Protein AF-A0A7V6Y5A9-F1 (afdb_monomer_lite)

Foldseek 3Di:
DPVQLVVLVVLVVVLVVVPDPDPVVNVVSVVVSVVSNVVSVVVVVVVVVVVVVVVVVVVVVVVVVVVCVVPVVPDDPDPPPDPDDPDDDPPVVPPPCPPLVQWDWDQDPPPRDTDTDGPVQQDPQWHADPVPRDIDGHDPDD

Structure (mmCIF, N/CA/C/O backbone):
data_AF-A0A7V6Y5A9-F1
#
_entry.id   AF-A0A7V6Y5A9-F1
#
loop_
_atom_site.group_PDB
_atom_site.id
_atom_site.type_symbol
_atom_site.label_atom_id
_atom_site.label_alt_id
_atom_site.label_comp_id
_atom_site.label_asym_id
_atom_site.label_entity_id
_atom_site.label_seq_id
_atom_site.pdbx_PDB_ins_code
_atom_site.Cartn_x
_atom_site.Cartn_y
_atom_site.Cartn_z
_atom_site.occupancy
_atom_site.B_iso_or_equiv
_atom_site.auth_seq_id
_atom_site.auth_comp_id
_atom_site.auth_asym_id
_atom_site.auth_atom_id
_atom_site.pdbx_PDB_model_num
ATOM 1 N N . MET A 1 1 ? -0.296 7.340 6.640 1.00 56.97 1 MET A N 1
ATOM 2 C CA . MET A 1 1 ? -1.765 7.144 6.728 1.00 56.97 1 MET A CA 1
ATOM 3 C C . MET A 1 1 ? -2.303 6.756 8.135 1.00 56.97 1 MET A C 1
ATOM 5 O O . MET A 1 1 ? -3.415 6.251 8.259 1.00 56.97 1 MET A O 1
ATOM 9 N N . HIS A 1 2 ? -1.605 7.114 9.230 1.00 59.75 2 HIS A N 1
ATOM 10 C CA . HIS A 1 2 ? -1.876 6.698 10.631 1.00 59.75 2 HIS A CA 1
ATOM 11 C C . HIS A 1 2 ? -3.208 7.127 11.286 1.00 59.75 2 HIS A C 1
ATOM 13 O O . HIS A 1 2 ? -3.521 6.740 12.412 1.00 59.75 2 HIS A O 1
ATOM 19 N N . ASP A 1 3 ? -3.993 7.967 10.625 1.00 77.94 3 ASP A N 1
ATOM 20 C CA . ASP A 1 3 ? -5.169 8.596 11.232 1.00 77.94 3 ASP A CA 1
ATOM 21 C C . ASP A 1 3 ? -6.406 7.670 11.206 1.00 77.94 3 ASP A C 1
ATOM 23 O O . ASP A 1 3 ? -7.340 7.823 11.992 1.00 77.94 3 ASP A O 1
ATOM 27 N N . ILE A 1 4 ? -6.421 6.660 10.329 1.00 88.50 4 ILE A N 1
ATOM 28 C CA . ILE A 1 4 ? -7.569 5.750 10.180 1.00 88.50 4 ILE A CA 1
ATOM 29 C C . ILE A 1 4 ? -7.708 4.843 11.405 1.00 88.50 4 ILE A C 1
ATOM 31 O O . ILE A 1 4 ? -8.792 4.763 11.979 1.00 88.50 4 ILE A O 1
ATOM 35 N N . ARG A 1 5 ? -6.615 4.244 11.884 1.00 89.19 5 ARG A N 1
ATOM 36 C CA . ARG A 1 5 ? -6.629 3.355 13.056 1.00 89.19 5 ARG A CA 1
ATOM 37 C C . ARG A 1 5 ? -7.051 4.078 14.341 1.00 89.19 5 ARG A C 1
ATOM 39 O O . ARG A 1 5 ? -7.802 3.541 15.160 1.00 89.19 5 ARG A O 1
ATOM 46 N N . LEU A 1 6 ? -6.659 5.349 14.482 1.00 90.75 6 LEU A N 1
ATOM 47 C CA . LEU A 1 6 ? -7.126 6.232 15.559 1.00 90.75 6 LEU A CA 1
ATOM 48 C C . LEU A 1 6 ? -8.630 6.512 15.457 1.00 90.75 6 LEU A C 1
ATOM 50 O O . LEU A 1 6 ? -9.335 6.474 16.468 1.00 90.75 6 LEU A O 1
ATOM 54 N N . LYS A 1 7 ? -9.141 6.749 14.245 1.00 92.69 7 LYS A N 1
ATOM 55 C CA . LYS A 1 7 ? -10.577 6.949 14.002 1.00 92.69 7 LYS A CA 1
ATOM 56 C C . LYS A 1 7 ? -11.387 5.687 14.293 1.00 92.69 7 LYS A C 1
ATOM 58 O O . LYS A 1 7 ? -12.425 5.793 14.943 1.00 92.69 7 LYS A O 1
ATOM 63 N N . VAL A 1 8 ? -10.912 4.506 13.895 1.00 93.12 8 VAL A N 1
ATOM 64 C CA . VAL A 1 8 ? -11.565 3.225 14.220 1.00 93.12 8 VAL A CA 1
ATOM 65 C C . VAL A 1 8 ? -11.585 2.999 15.732 1.00 93.12 8 VAL A C 1
ATOM 67 O O . VAL A 1 8 ? -12.643 2.728 16.299 1.00 93.12 8 VAL A O 1
ATOM 70 N N . SER A 1 9 ? -10.460 3.238 16.413 1.00 91.38 9 SER A N 1
ATOM 71 C CA . SER A 1 9 ? -10.368 3.161 17.879 1.00 91.38 9 SER A CA 1
ATOM 72 C C . SER A 1 9 ? -11.335 4.125 18.581 1.00 91.38 9 SER A C 1
ATOM 74 O O . SER A 1 9 ? -11.976 3.769 19.572 1.00 91.38 9 SER A O 1
ATOM 76 N N . TYR A 1 10 ? -11.490 5.340 18.050 1.00 92.62 10 TYR A N 1
ATOM 77 C CA . TYR A 1 10 ? -12.452 6.319 18.553 1.00 92.62 10 TYR A CA 1
ATOM 78 C C . TYR A 1 10 ? -13.905 5.853 18.375 1.00 92.62 10 TYR A C 1
ATOM 80 O O . TYR A 1 10 ? -14.698 5.935 19.315 1.00 92.62 10 TYR A O 1
ATOM 88 N N . VAL A 1 11 ? -14.255 5.316 17.201 1.00 91.69 11 VAL A N 1
ATOM 89 C CA . VAL A 1 11 ? -15.595 4.767 16.923 1.00 91.69 11 VAL A CA 1
ATOM 90 C C . VAL A 1 11 ? -15.895 3.561 17.814 1.00 91.69 11 VAL A C 1
ATOM 92 O O . VAL A 1 11 ? -17.003 3.458 18.341 1.00 91.69 11 VAL A O 1
ATOM 95 N N . LYS A 1 12 ? -14.905 2.696 18.058 1.00 90.56 12 LYS A N 1
ATOM 96 C CA . LYS A 1 12 ? -15.009 1.567 18.989 1.00 90.56 12 LYS A CA 1
ATOM 97 C C . LYS A 1 12 ? -15.338 2.034 20.407 1.00 90.56 12 LYS A C 1
ATOM 99 O O . LYS A 1 12 ? -16.319 1.574 20.989 1.00 90.56 12 LYS A O 1
ATOM 104 N N . GLY A 1 13 ? -14.606 3.027 20.915 1.00 90.88 13 GLY A N 1
ATOM 105 C CA . GLY A 1 13 ? -14.875 3.619 22.228 1.00 90.88 13 GLY A CA 1
ATOM 106 C C . GLY A 1 13 ? -16.249 4.296 22.325 1.00 90.88 13 GLY A C 1
ATOM 107 O O . GLY A 1 13 ? -16.949 4.150 23.328 1.00 90.88 13 GLY A O 1
ATOM 108 N N . LEU A 1 14 ? -16.681 4.994 21.270 1.00 90.81 14 LEU A N 1
ATOM 109 C CA . LEU A 1 14 ? -18.027 5.573 21.197 1.00 90.81 14 LEU A CA 1
ATOM 110 C C . LEU A 1 14 ? -19.121 4.499 21.240 1.00 90.81 14 LEU A C 1
ATOM 112 O O . LEU A 1 14 ? -20.102 4.655 21.968 1.00 90.81 14 LEU A O 1
ATOM 116 N N . ALA A 1 15 ? -18.962 3.416 20.476 1.00 88.00 15 ALA A N 1
ATOM 117 C CA . ALA A 1 15 ? -19.930 2.326 20.416 1.00 88.00 15 ALA A CA 1
ATOM 118 C C . ALA A 1 15 ? -20.067 1.593 21.761 1.00 88.00 15 ALA A C 1
ATOM 120 O O . ALA A 1 15 ? -21.177 1.226 22.153 1.00 88.00 15 ALA A O 1
ATOM 121 N N . GLU A 1 16 ? -18.966 1.430 22.497 1.00 85.81 16 GLU A N 1
ATOM 122 C CA . GLU A 1 16 ? -18.974 0.879 23.856 1.00 85.81 16 GLU A CA 1
ATOM 123 C C . GLU A 1 16 ? -19.681 1.810 24.854 1.00 85.81 16 GLU A C 1
ATOM 125 O O . GLU A 1 16 ? -20.490 1.344 25.660 1.00 85.81 16 GLU A O 1
ATOM 130 N N . GLY A 1 17 ? -19.444 3.123 24.762 1.00 86.75 17 GLY A N 1
ATOM 131 C CA . GLY A 1 17 ? -20.056 4.131 25.637 1.00 86.75 17 GLY A CA 1
ATOM 132 C C . GLY A 1 17 ? -21.548 4.391 25.391 1.00 86.75 17 GLY A C 1
ATOM 133 O O . GLY A 1 17 ? -22.221 4.945 26.256 1.00 86.75 17 GLY A O 1
ATOM 134 N N . LEU A 1 18 ? -22.082 3.987 24.235 1.00 87.31 18 LEU A N 1
ATOM 135 C CA . LEU A 1 18 ? -23.499 4.141 23.874 1.00 87.31 18 LEU A CA 1
ATOM 136 C C . LEU A 1 18 ? -24.432 3.121 24.549 1.00 87.31 18 LEU A C 1
ATOM 138 O O . LEU A 1 18 ? -25.64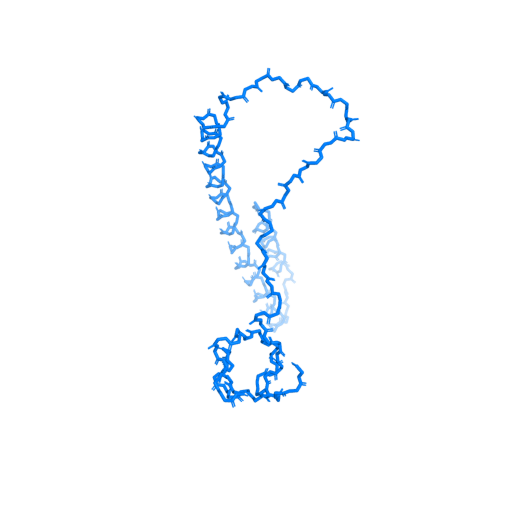9 3.253 24.426 1.00 87.31 18 LEU A O 1
ATOM 142 N N . GLU A 1 19 ? -23.887 2.110 25.237 1.00 82.88 19 GLU A N 1
ATOM 143 C CA . GLU A 1 19 ? -24.646 1.097 25.991 1.00 82.88 19 GLU A CA 1
ATOM 144 C C . GLU A 1 19 ? -25.853 0.521 25.220 1.00 82.88 19 GLU A C 1
ATOM 146 O O . GLU A 1 19 ? -26.973 0.427 25.736 1.00 82.88 19 GLU A O 1
ATOM 151 N N . ILE A 1 20 ? -25.636 0.134 23.957 1.00 86.75 20 ILE A N 1
ATOM 152 C CA . ILE A 1 20 ? -26.691 -0.377 23.069 1.00 86.75 20 ILE A CA 1
ATOM 153 C C . ILE A 1 20 ? -27.381 -1.592 23.711 1.00 86.75 20 ILE A C 1
ATOM 155 O O . ILE A 1 20 ? -26.771 -2.643 23.912 1.00 86.75 20 ILE A O 1
ATOM 159 N N . GLN A 1 21 ? -28.673 -1.437 24.014 1.00 86.12 21 GLN A N 1
ATOM 160 C CA . GLN A 1 21 ? -29.481 -2.441 24.719 1.00 86.12 21 GLN A CA 1
ATOM 161 C C . GLN A 1 21 ? -29.925 -3.596 23.810 1.00 86.12 21 GLN A C 1
ATOM 163 O O . GLN A 1 21 ? -30.102 -4.724 24.269 1.00 86.12 21 GLN A O 1
ATOM 168 N N . ASP A 1 22 ? -30.116 -3.328 22.515 1.00 92.44 22 ASP A N 1
ATOM 169 C CA . ASP A 1 22 ? -30.478 -4.353 21.537 1.00 92.44 22 ASP A CA 1
ATOM 170 C C . ASP A 1 22 ? -29.245 -5.189 21.169 1.00 92.44 22 ASP A C 1
ATOM 172 O O . ASP A 1 22 ? -28.284 -4.700 20.570 1.00 92.44 22 ASP A O 1
ATOM 176 N N . SER A 1 23 ? -29.283 -6.476 21.514 1.00 88.44 23 SER A N 1
ATOM 177 C CA . SER A 1 23 ? -28.173 -7.403 21.297 1.00 88.44 23 SER A CA 1
ATOM 178 C C . SER A 1 23 ? -27.887 -7.691 19.823 1.00 88.44 23 SER A C 1
ATOM 180 O O . SER A 1 23 ? -26.736 -7.957 19.476 1.00 88.44 23 SER A O 1
ATOM 182 N N . LYS A 1 24 ? -28.894 -7.620 18.942 1.00 92.75 24 LYS A N 1
ATOM 183 C CA . LYS A 1 24 ? -28.702 -7.808 17.499 1.00 92.75 24 LYS A CA 1
ATOM 184 C C . LYS A 1 24 ? -28.003 -6.597 16.900 1.00 92.75 24 LYS A C 1
ATOM 186 O O . LYS A 1 24 ? -27.045 -6.774 16.156 1.00 92.75 24 LYS A O 1
ATOM 191 N N . LEU A 1 25 ? -28.440 -5.389 17.261 1.00 89.50 25 LEU A N 1
ATOM 192 C CA . LEU A 1 25 ? -27.785 -4.156 16.816 1.00 89.50 25 LEU A CA 1
ATOM 193 C C . LEU A 1 25 ? -26.359 -4.064 17.350 1.00 89.50 25 LEU A C 1
ATOM 195 O O . LEU A 1 25 ? -25.448 -3.780 16.581 1.00 89.50 25 LEU A O 1
ATOM 199 N N . LYS A 1 26 ? -26.146 -4.380 18.634 1.00 89.50 26 LYS A N 1
ATOM 200 C CA . LYS A 1 26 ? -24.805 -4.420 19.227 1.00 89.50 26 LYS A CA 1
ATOM 201 C C . LYS A 1 26 ? -23.877 -5.355 18.455 1.00 89.50 26 LYS A C 1
ATOM 203 O O . LYS A 1 26 ? -22.762 -4.961 18.142 1.00 89.50 26 LYS A O 1
ATOM 208 N N . LYS A 1 27 ? -24.355 -6.554 18.101 1.00 92.00 27 LYS A N 1
ATOM 209 C CA . LYS A 1 27 ? -23.576 -7.498 17.297 1.00 92.00 27 LYS A CA 1
ATOM 210 C C . LYS A 1 27 ? -23.218 -6.912 15.931 1.00 92.00 27 LYS A C 1
ATOM 212 O O . LYS A 1 27 ? -22.059 -6.959 15.559 1.00 92.00 27 LYS A O 1
ATOM 217 N N . VAL A 1 28 ? -24.179 -6.327 15.216 1.00 93.75 28 VAL A N 1
ATOM 218 C CA . VAL A 1 28 ? -23.917 -5.712 13.902 1.00 93.75 28 VAL A CA 1
ATOM 219 C C . VAL A 1 28 ? -22.866 -4.603 13.999 1.00 93.75 28 VAL A C 1
ATOM 221 O O . VAL A 1 28 ? -21.952 -4.578 13.187 1.00 93.75 28 VAL A O 1
ATOM 224 N N . PHE A 1 29 ? -22.953 -3.717 14.996 1.00 90.94 29 PHE A N 1
ATOM 225 C CA . PHE A 1 29 ? -21.950 -2.665 15.185 1.00 90.94 29 PHE A CA 1
ATOM 226 C C . PHE A 1 29 ? -20.563 -3.218 15.510 1.00 90.94 29 PHE A C 1
ATOM 228 O O . PHE A 1 29 ? -19.590 -2.693 14.984 1.00 90.94 29 PHE A O 1
ATOM 235 N N . SER A 1 30 ? -20.468 -4.266 16.333 1.00 91.31 30 SER A N 1
ATOM 236 C CA . SER A 1 30 ? -19.190 -4.930 16.606 1.00 91.31 30 SER A CA 1
ATOM 237 C C . SER A 1 30 ? -18.559 -5.478 15.328 1.00 91.31 30 SER A C 1
ATOM 239 O O . SER A 1 30 ? -17.430 -5.119 15.035 1.00 91.31 30 SER A O 1
ATOM 241 N N . GLU A 1 31 ? -19.313 -6.225 14.519 1.00 96.19 31 GLU A N 1
ATOM 242 C CA . GLU A 1 31 ? -18.797 -6.772 13.253 1.00 96.19 31 GLU A CA 1
ATOM 243 C C . GLU A 1 31 ? -18.387 -5.655 12.275 1.00 96.19 31 GLU A C 1
ATOM 245 O O . GLU A 1 31 ? -17.375 -5.769 11.598 1.00 96.19 31 GLU A O 1
ATOM 250 N N . ILE A 1 32 ? -19.137 -4.545 12.212 1.00 95.31 32 ILE A N 1
ATOM 251 C CA . ILE A 1 32 ? -18.754 -3.384 11.388 1.00 95.31 32 ILE A CA 1
ATOM 252 C C . ILE A 1 32 ? -17.434 -2.780 11.876 1.00 95.31 32 ILE A C 1
ATOM 254 O O . ILE A 1 32 ? -16.589 -2.433 11.058 1.00 95.31 32 ILE A O 1
ATOM 258 N N . ILE A 1 33 ? -17.264 -2.620 13.189 1.00 94.44 33 ILE A N 1
ATOM 259 C CA . ILE A 1 33 ? -16.034 -2.068 13.768 1.00 94.44 33 ILE A CA 1
ATOM 260 C C . ILE A 1 33 ? -14.851 -2.992 13.493 1.00 94.44 33 ILE A C 1
ATOM 262 O O . ILE A 1 33 ? -13.787 -2.491 13.152 1.00 94.44 33 ILE A O 1
ATOM 266 N N . ASP A 1 34 ? -15.042 -4.304 13.600 1.00 95.06 34 ASP A N 1
ATOM 267 C CA . ASP A 1 34 ? -13.991 -5.284 13.334 1.00 95.06 34 ASP A CA 1
ATOM 268 C C . ASP A 1 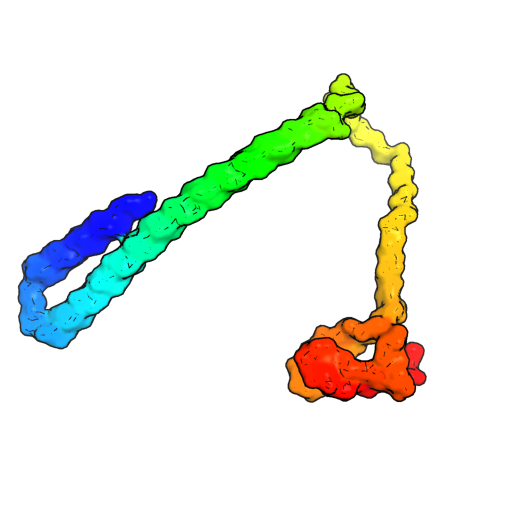34 ? -13.563 -5.240 11.856 1.00 95.06 34 ASP A C 1
ATOM 270 O O . ASP A 1 34 ? -12.374 -5.133 11.571 1.00 95.06 34 ASP A O 1
ATOM 274 N N . VAL A 1 35 ? -14.515 -5.169 10.914 1.00 97.19 35 VAL A N 1
ATOM 275 C CA . VAL A 1 35 ? -14.206 -4.965 9.483 1.00 97.19 35 VAL A CA 1
ATOM 276 C C . VAL A 1 35 ? -13.458 -3.649 9.250 1.00 97.19 35 VAL A C 1
ATOM 278 O O . VAL A 1 35 ? -12.530 -3.602 8.449 1.00 97.19 35 VAL A O 1
ATOM 281 N N . LEU A 1 36 ? -13.835 -2.567 9.938 1.00 95.50 36 LEU A N 1
ATOM 282 C CA . LEU A 1 36 ? -13.126 -1.289 9.827 1.00 95.50 36 LEU A CA 1
ATOM 283 C C . LEU A 1 36 ? -11.694 -1.362 10.381 1.00 95.50 36 LEU A C 1
ATOM 285 O O . LEU A 1 36 ? -10.823 -0.672 9.856 1.00 95.50 36 LEU A O 1
ATOM 289 N N . ASP A 1 37 ? -11.454 -2.168 11.414 1.00 94.75 37 ASP A N 1
ATOM 290 C CA . ASP A 1 37 ? -10.123 -2.392 11.995 1.00 94.75 37 ASP A CA 1
ATOM 291 C C . ASP A 1 37 ? -9.241 -3.182 11.019 1.00 94.75 37 ASP A C 1
ATOM 293 O O . ASP A 1 37 ? -8.136 -2.749 10.703 1.00 94.75 37 ASP A O 1
ATOM 297 N N . GLU A 1 38 ? -9.776 -4.257 10.432 1.00 96.31 38 GLU A N 1
ATOM 298 C CA . GLU A 1 38 ? -9.101 -5.022 9.374 1.00 96.31 38 GLU A CA 1
ATOM 299 C C . GLU A 1 38 ? -8.780 -4.146 8.153 1.00 96.31 38 GLU A C 1
ATOM 301 O O . GLU A 1 38 ? -7.683 -4.210 7.599 1.00 96.31 38 GLU A O 1
ATOM 306 N N . MET A 1 39 ? -9.711 -3.275 7.748 1.00 95.31 39 MET A N 1
ATOM 307 C CA . MET A 1 39 ? -9.464 -2.307 6.677 1.00 95.31 39 MET A CA 1
ATOM 308 C C . MET A 1 39 ? -8.364 -1.312 7.050 1.00 95.31 39 MET A C 1
ATOM 310 O O . MET A 1 39 ? -7.564 -0.956 6.191 1.00 95.31 39 MET A O 1
ATOM 314 N N . ALA A 1 40 ? -8.320 -0.844 8.299 1.00 95.06 40 ALA A N 1
ATOM 315 C CA . ALA A 1 40 ? -7.281 0.075 8.749 1.00 95.06 40 ALA A CA 1
ATOM 316 C C . ALA A 1 40 ? -5.890 -0.572 8.680 1.00 95.06 40 ALA A C 1
ATOM 318 O O . ALA A 1 40 ? -4.952 0.082 8.233 1.00 95.06 40 ALA A O 1
ATOM 319 N N . GLU A 1 41 ? -5.774 -1.844 9.067 1.00 93.94 41 GLU A N 1
ATOM 320 C CA . GLU A 1 41 ? -4.526 -2.612 8.974 1.00 93.94 41 GLU A CA 1
ATOM 321 C C . GLU A 1 41 ? -4.106 -2.844 7.520 1.00 93.94 41 GLU A C 1
ATOM 323 O O . GLU A 1 41 ? -2.984 -2.511 7.153 1.00 93.94 41 GLU A O 1
ATOM 328 N N . ALA A 1 42 ? -5.021 -3.300 6.660 1.00 96.25 42 ALA A N 1
ATOM 329 C CA . ALA A 1 42 ? -4.727 -3.502 5.241 1.00 96.25 42 ALA A CA 1
ATOM 330 C C . ALA A 1 42 ? -4.290 -2.203 4.538 1.00 96.25 42 ALA A C 1
ATOM 332 O O . ALA A 1 42 ? -3.466 -2.223 3.628 1.00 96.25 42 ALA A O 1
ATOM 333 N N . ILE A 1 43 ? -4.847 -1.064 4.953 1.00 95.12 43 ILE A N 1
ATOM 334 C CA . ILE A 1 43 ? -4.455 0.248 4.445 1.00 95.12 43 ILE A CA 1
ATOM 335 C C . ILE A 1 43 ? -3.046 0.625 4.935 1.00 95.12 43 ILE A C 1
ATOM 337 O O . ILE A 1 43 ? -2.258 1.108 4.132 1.00 95.12 43 ILE A O 1
ATOM 341 N N . GLU A 1 44 ? -2.698 0.386 6.203 1.00 92.75 44 GLU A N 1
ATOM 342 C CA . GLU A 1 44 ? -1.323 0.591 6.700 1.00 92.75 44 GLU A CA 1
ATOM 343 C C . GLU A 1 44 ? -0.305 -0.280 5.943 1.00 92.75 44 GLU A C 1
ATOM 345 O O . GLU A 1 44 ? 0.752 0.219 5.560 1.00 92.75 44 GLU A O 1
ATOM 350 N N . ASP A 1 45 ? -0.645 -1.537 5.650 1.00 94.69 45 ASP A N 1
ATOM 351 C CA . ASP A 1 45 ? 0.196 -2.426 4.840 1.00 94.69 45 ASP A CA 1
ATOM 352 C C . ASP A 1 45 ? 0.395 -1.904 3.407 1.00 94.69 45 ASP A C 1
ATOM 354 O O . ASP A 1 45 ? 1.495 -1.991 2.857 1.00 94.69 45 ASP A O 1
ATOM 358 N N . LEU A 1 46 ? -0.646 -1.316 2.809 1.00 96.38 46 LEU A N 1
ATOM 359 C CA . LEU A 1 46 ? -0.556 -0.685 1.491 1.00 96.38 46 LEU A CA 1
ATOM 360 C C . LEU A 1 46 ? 0.315 0.576 1.499 1.00 96.38 46 LEU A C 1
ATOM 362 O O . LEU A 1 46 ? 1.037 0.784 0.532 1.00 96.38 46 LEU A O 1
ATOM 366 N N . ASP A 1 47 ? 0.269 1.389 2.563 1.00 95.00 47 ASP A N 1
ATOM 367 C CA . ASP A 1 47 ? 1.145 2.567 2.738 1.00 95.00 47 ASP A CA 1
ATOM 368 C C . ASP A 1 47 ? 2.612 2.129 2.642 1.00 95.00 47 ASP A C 1
ATOM 370 O O . ASP A 1 47 ? 3.367 2.645 1.828 1.00 95.00 47 ASP A O 1
ATOM 374 N N . MET A 1 48 ? 2.982 1.093 3.405 1.00 95.00 48 MET A N 1
ATOM 375 C CA . MET A 1 48 ? 4.351 0.572 3.433 1.00 95.00 48 MET A CA 1
ATOM 376 C C . MET A 1 48 ? 4.792 0.015 2.075 1.00 95.00 48 MET A C 1
ATOM 378 O O . MET A 1 48 ? 5.916 0.256 1.649 1.00 95.00 48 MET A O 1
ATOM 382 N N . ALA A 1 49 ? 3.914 -0.716 1.383 1.00 97.38 49 ALA A N 1
ATOM 383 C CA . ALA A 1 49 ? 4.224 -1.241 0.054 1.00 97.38 49 ALA A CA 1
ATOM 384 C C . ALA A 1 49 ? 4.378 -0.126 -0.997 1.00 97.38 49 ALA A C 1
ATOM 386 O O . ALA A 1 49 ? 5.185 -0.252 -1.919 1.00 97.38 49 ALA A O 1
ATOM 387 N N . ILE A 1 50 ? 3.604 0.959 -0.877 1.00 97.25 50 ILE A N 1
ATOM 388 C CA . ILE A 1 50 ? 3.731 2.133 -1.745 1.00 97.25 50 ILE A CA 1
ATOM 389 C C . ILE A 1 50 ? 5.064 2.830 -1.492 1.00 97.25 50 ILE A C 1
ATOM 391 O O . ILE A 1 50 ? 5.759 3.110 -2.463 1.00 97.25 50 ILE A O 1
ATOM 395 N N . ASP A 1 51 ? 5.431 3.053 -0.229 1.00 97.12 51 ASP A N 1
ATOM 396 C CA . ASP A 1 51 ? 6.709 3.673 0.134 1.00 97.12 51 ASP A CA 1
ATOM 397 C C . ASP A 1 51 ? 7.892 2.865 -0.440 1.00 97.12 51 ASP A C 1
ATOM 399 O O . ASP A 1 51 ? 8.749 3.422 -1.121 1.00 97.12 51 ASP A O 1
ATOM 403 N N . GLU A 1 52 ? 7.891 1.534 -0.285 1.00 98.00 52 GLU A N 1
ATOM 404 C CA . GLU A 1 52 ? 8.916 0.650 -0.876 1.00 98.00 52 GLU A CA 1
ATOM 405 C C . GLU A 1 52 ? 8.946 0.740 -2.412 1.00 98.00 52 GLU A C 1
ATOM 407 O O . GLU A 1 52 ? 10.009 0.750 -3.034 1.00 98.00 52 GLU A O 1
ATOM 412 N N . THR A 1 53 ? 7.775 0.831 -3.046 1.00 98.19 53 THR A N 1
ATOM 413 C CA . THR A 1 53 ? 7.687 0.975 -4.504 1.00 98.19 53 THR A CA 1
ATOM 414 C C . THR A 1 53 ? 8.228 2.330 -4.963 1.00 98.19 53 THR A C 1
ATOM 416 O O . THR A 1 53 ? 8.860 2.395 -6.013 1.00 98.19 53 THR A O 1
ATOM 419 N N . GLN A 1 54 ? 7.998 3.404 -4.203 1.00 98.12 54 GLN A N 1
ATOM 420 C CA . GLN A 1 54 ? 8.545 4.727 -4.506 1.00 98.12 54 GLN A CA 1
ATOM 421 C C . GLN A 1 54 ? 10.069 4.719 -4.442 1.00 98.12 54 GLN A C 1
ATOM 423 O O . GLN A 1 54 ? 10.696 5.143 -5.406 1.00 98.12 54 GLN A O 1
ATOM 428 N N . GLU A 1 55 ? 10.653 4.148 -3.386 1.00 98.12 55 GLU A N 1
ATOM 429 C CA . GLU A 1 55 ? 12.110 3.990 -3.271 1.00 98.12 55 GLU A CA 1
ATOM 430 C C . GLU A 1 55 ? 12.687 3.196 -4.456 1.00 98.12 55 GLU A C 1
ATOM 432 O O . GLU A 1 55 ? 13.724 3.551 -5.016 1.00 98.12 55 GLU A O 1
ATOM 437 N N . TYR A 1 56 ? 11.996 2.138 -4.889 1.00 98.00 56 TYR A N 1
ATOM 438 C CA . TYR A 1 56 ? 12.415 1.368 -6.058 1.00 98.00 56 TYR A CA 1
ATOM 439 C C . TYR A 1 56 ? 12.344 2.180 -7.359 1.00 98.00 56 TYR A C 1
ATOM 441 O O . TYR A 1 56 ? 13.265 2.119 -8.171 1.00 98.00 56 TYR A O 1
ATOM 449 N N . VAL A 1 57 ? 11.282 2.962 -7.569 1.00 98.31 57 VAL A N 1
ATOM 450 C CA . VAL A 1 57 ? 11.158 3.824 -8.755 1.00 98.31 57 VAL A CA 1
ATOM 451 C C . VAL A 1 57 ? 12.224 4.919 -8.757 1.00 98.31 57 VAL A C 1
ATOM 453 O O . VAL A 1 57 ? 12.811 5.166 -9.803 1.00 98.31 57 VAL A O 1
ATOM 456 N N . GLU A 1 58 ? 12.520 5.520 -7.605 1.00 98.19 58 GLU A N 1
ATOM 457 C CA . GLU A 1 58 ? 13.611 6.492 -7.461 1.00 98.19 58 GLU A CA 1
ATOM 458 C C . GLU A 1 58 ? 14.966 5.873 -7.826 1.00 98.19 58 GLU A C 1
ATOM 460 O O . GLU A 1 58 ? 15.752 6.508 -8.520 1.00 98.19 58 GLU A O 1
ATOM 465 N N . SER A 1 59 ? 15.217 4.612 -7.449 1.00 98.00 59 SER A N 1
ATOM 466 C CA . SER A 1 59 ? 16.451 3.922 -7.853 1.00 98.00 59 SER A CA 1
ATOM 467 C C . SER A 1 59 ? 16.549 3.692 -9.364 1.00 98.00 59 SER A C 1
ATOM 469 O O . SER A 1 59 ? 17.629 3.796 -9.931 1.00 98.00 59 SER A O 1
ATOM 471 N N . ILE A 1 60 ? 15.421 3.418 -10.031 1.00 97.81 60 ILE A N 1
ATOM 472 C CA . ILE A 1 60 ? 15.392 3.280 -11.493 1.00 97.81 60 ILE A CA 1
ATOM 473 C C . ILE A 1 60 ? 15.661 4.631 -12.157 1.00 97.81 60 ILE A C 1
ATOM 475 O O . ILE A 1 60 ? 16.382 4.679 -13.145 1.00 97.81 60 ILE A O 1
ATOM 479 N N . ASP A 1 61 ? 15.065 5.707 -11.642 1.00 97.62 61 ASP A N 1
ATOM 480 C CA . ASP A 1 61 ? 15.267 7.063 -12.160 1.00 97.62 61 ASP A CA 1
ATOM 481 C C . ASP A 1 61 ? 16.742 7.482 -12.056 1.00 97.62 61 ASP A C 1
ATOM 483 O O . ASP A 1 61 ? 17.308 7.974 -13.027 1.00 97.62 61 ASP A O 1
ATOM 487 N N . GLU A 1 62 ? 17.393 7.190 -10.924 1.00 96.75 62 GLU A N 1
ATOM 488 C CA . GLU A 1 62 ? 18.830 7.424 -10.731 1.00 96.75 62 GLU A CA 1
ATOM 489 C C . GLU A 1 62 ? 19.680 6.610 -11.723 1.00 96.75 62 GLU A C 1
ATOM 491 O O . GLU A 1 62 ? 20.509 7.186 -12.427 1.00 96.75 62 GLU A O 1
ATOM 496 N N . ASP A 1 63 ? 19.427 5.301 -11.851 1.00 96.50 63 ASP A N 1
ATOM 497 C CA . ASP A 1 63 ? 20.143 4.425 -12.791 1.00 96.50 63 ASP A CA 1
ATOM 498 C C . ASP A 1 63 ? 19.981 4.884 -14.256 1.00 96.50 63 ASP A C 1
ATOM 500 O O . ASP A 1 63 ? 20.916 4.796 -15.057 1.00 96.50 63 ASP A O 1
ATOM 504 N N . LEU A 1 64 ? 18.784 5.348 -14.636 1.00 95.88 64 LEU A N 1
ATOM 505 C CA . LEU A 1 64 ? 18.520 5.872 -15.977 1.00 95.88 64 LEU A CA 1
ATOM 506 C C . LEU A 1 64 ? 19.205 7.219 -16.201 1.00 95.88 64 LEU A C 1
ATOM 508 O O . LEU A 1 64 ? 19.761 7.416 -17.276 1.00 95.88 64 LEU A O 1
ATOM 512 N N . GLY A 1 65 ? 19.230 8.099 -15.199 1.00 92.19 65 GLY A N 1
ATOM 513 C CA . GLY A 1 65 ? 19.977 9.353 -15.265 1.00 92.19 65 GLY A CA 1
ATOM 514 C C . GLY A 1 65 ? 21.476 9.124 -15.479 1.00 92.19 65 GLY A C 1
ATOM 515 O O . GLY A 1 65 ? 22.085 9.780 -16.319 1.00 92.19 65 GLY A O 1
ATOM 516 N N . GLU A 1 66 ? 22.068 8.134 -14.801 1.00 93.19 66 GLU A N 1
ATOM 517 C CA . GLU A 1 66 ? 23.466 7.747 -15.043 1.00 93.19 66 GLU A CA 1
ATOM 518 C C . GLU A 1 66 ? 23.685 7.236 -16.479 1.00 93.19 66 GLU A C 1
ATOM 520 O O . GLU A 1 66 ? 24.694 7.555 -17.110 1.00 93.19 66 GLU A O 1
ATOM 525 N N . LEU A 1 67 ? 22.737 6.466 -17.026 1.00 92.06 67 LEU A N 1
ATOM 526 C CA . LEU A 1 67 ? 22.795 5.998 -18.414 1.00 92.06 67 LEU A CA 1
ATOM 527 C C . LEU A 1 67 ? 22.670 7.156 -19.420 1.00 92.06 67 LEU A C 1
ATOM 529 O O . LEU A 1 67 ? 23.360 7.155 -20.440 1.00 92.06 67 LEU A O 1
ATOM 533 N N . GLU A 1 68 ? 21.784 8.117 -19.155 1.00 89.38 68 GLU A N 1
ATOM 534 C CA . GLU A 1 68 ? 21.631 9.343 -19.944 1.00 89.38 68 GLU A CA 1
ATOM 535 C C . GLU A 1 68 ? 22.948 10.122 -19.990 1.00 89.38 68 GLU A C 1
ATOM 537 O O . GLU A 1 68 ? 23.446 10.419 -21.078 1.00 89.38 68 GLU A O 1
ATOM 542 N N . ASP A 1 69 ? 23.579 10.324 -18.835 1.00 86.8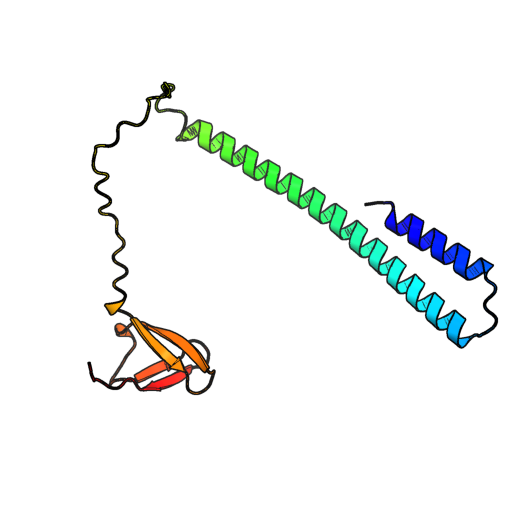1 69 ASP A N 1
ATOM 543 C CA . ASP A 1 69 ? 24.880 10.982 -18.733 1.00 86.81 69 ASP A CA 1
ATOM 544 C C . ASP A 1 69 ? 25.998 10.234 -19.485 1.00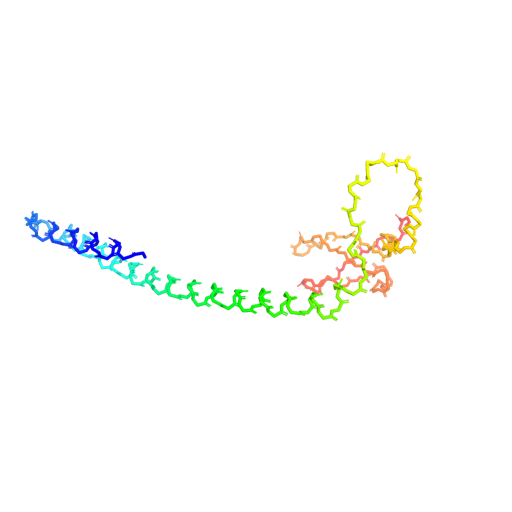 86.81 69 ASP A C 1
ATOM 546 O O . ASP A 1 69 ? 26.815 10.860 -20.162 1.00 86.81 69 ASP A O 1
ATOM 550 N N . ASP A 1 70 ? 26.035 8.902 -19.414 1.00 87.19 70 ASP A N 1
ATOM 551 C CA . ASP A 1 70 ? 27.101 8.099 -20.028 1.00 87.19 70 ASP A CA 1
ATOM 552 C C . ASP A 1 70 ? 26.965 7.935 -21.556 1.00 87.19 70 ASP A C 1
ATOM 554 O O . ASP A 1 70 ? 27.972 7.747 -22.247 1.00 87.19 70 ASP A O 1
ATOM 558 N N . PHE A 1 71 ? 25.740 7.941 -22.096 1.00 81.81 71 PHE A N 1
ATOM 559 C CA . PHE A 1 71 ? 25.477 7.581 -23.500 1.00 81.81 71 PHE A CA 1
ATOM 560 C C . PHE A 1 71 ? 24.802 8.672 -24.328 1.00 81.81 71 PHE A C 1
ATOM 562 O O . PHE A 1 71 ? 24.936 8.654 -25.553 1.00 81.81 71 PHE A O 1
ATOM 569 N N . TYR A 1 72 ? 24.074 9.585 -23.691 1.00 77.06 72 TYR A N 1
ATOM 570 C CA . TYR A 1 72 ? 23.238 10.579 -24.361 1.00 77.06 72 TYR A CA 1
ATOM 571 C C . TYR A 1 72 ? 23.701 12.028 -24.113 1.00 77.06 72 TYR A C 1
ATOM 573 O O . TYR A 1 72 ? 23.301 12.909 -24.867 1.00 77.06 72 TYR A O 1
ATOM 581 N N . CYS A 1 73 ? 24.598 12.281 -23.151 1.00 61.16 73 CYS A N 1
ATOM 582 C CA . CYS A 1 73 ? 25.139 13.619 -22.850 1.00 61.16 73 CYS A CA 1
ATOM 583 C C . CYS A 1 73 ? 26.424 14.009 -23.622 1.00 61.16 73 CYS A C 1
ATOM 585 O O . CYS A 1 73 ? 26.989 15.069 -23.346 1.00 61.16 73 CYS A O 1
ATOM 587 N N . ASP A 1 74 ? 26.901 13.201 -24.581 1.00 62.25 74 ASP A N 1
ATOM 588 C CA . ASP A 1 74 ? 28.182 13.435 -25.286 1.00 62.25 74 ASP A CA 1
ATOM 589 C C . ASP A 1 74 ? 28.051 14.058 -26.700 1.00 62.25 74 ASP A C 1
ATOM 591 O O . ASP A 1 74 ? 29.045 14.154 -27.423 1.00 62.25 74 ASP A O 1
ATOM 595 N N . GLU A 1 75 ? 26.872 14.564 -27.088 1.00 57.09 75 GLU A N 1
ATOM 596 C CA . GLU A 1 75 ? 26.702 15.401 -28.291 1.00 57.09 75 GLU A CA 1
ATOM 597 C C . GLU A 1 75 ? 25.841 16.656 -28.001 1.00 57.09 75 GLU A C 1
ATOM 599 O O . GLU A 1 75 ? 24.622 16.634 -28.087 1.00 57.09 75 GLU A O 1
ATOM 604 N N . GLU A 1 76 ? 26.541 17.762 -27.707 1.00 49.94 76 GLU A N 1
ATOM 605 C CA . GLU A 1 76 ? 26.145 19.174 -27.910 1.00 49.94 76 GLU A CA 1
ATOM 606 C C . GLU A 1 76 ? 25.235 19.882 -26.876 1.00 49.94 76 GLU A C 1
ATOM 608 O O . GLU A 1 76 ? 24.024 20.012 -27.004 1.00 49.94 76 GLU A O 1
ATOM 613 N N . ASP A 1 77 ? 25.909 20.523 -25.914 1.00 50.91 77 ASP A N 1
ATOM 614 C CA . ASP A 1 77 ? 25.508 21.773 -25.248 1.00 50.91 77 ASP A CA 1
ATOM 615 C C . ASP A 1 77 ? 25.383 22.934 -26.267 1.00 50.91 77 ASP A C 1
ATOM 617 O O . ASP A 1 77 ? 26.229 23.831 -26.291 1.00 50.91 77 ASP A O 1
ATOM 621 N N . ASP A 1 78 ? 24.370 22.906 -27.142 1.00 49.66 78 ASP A N 1
ATOM 622 C CA . ASP A 1 78 ? 23.962 24.081 -27.935 1.00 49.66 78 ASP A CA 1
ATOM 623 C C . ASP A 1 78 ? 22.456 24.107 -28.271 1.00 49.66 78 ASP A C 1
ATOM 625 O O . ASP A 1 78 ? 22.052 24.349 -29.405 1.00 49.66 78 ASP A O 1
ATOM 629 N N . GLU A 1 79 ? 21.583 23.924 -27.272 1.00 48.78 79 GLU A N 1
ATOM 630 C CA . GLU A 1 79 ? 20.205 24.435 -27.374 1.00 48.78 79 GLU A CA 1
ATOM 631 C C . GLU A 1 79 ? 20.182 25.948 -27.068 1.00 48.78 79 GLU A C 1
ATOM 633 O O . GLU A 1 79 ? 19.583 26.432 -26.098 1.00 48.78 79 GLU A O 1
ATOM 638 N N . GLU A 1 80 ? 20.839 26.729 -27.935 1.00 44.91 80 GLU A N 1
ATOM 639 C CA . GLU A 1 80 ? 20.304 28.036 -28.304 1.00 44.91 80 GLU A CA 1
ATOM 640 C C . GLU A 1 80 ? 18.874 27.778 -28.797 1.00 44.91 80 GLU A C 1
ATOM 642 O O . GLU A 1 80 ? 18.640 26.986 -29.704 1.00 44.91 80 GLU A O 1
ATOM 647 N N . TYR A 1 81 ? 17.901 28.388 -28.121 1.00 51.00 81 TYR A N 1
ATOM 648 C CA . TYR A 1 81 ? 16.497 28.422 -28.523 1.00 51.00 81 TYR A CA 1
ATOM 649 C C . TYR A 1 81 ? 16.399 28.979 -29.956 1.00 51.00 81 TYR A C 1
ATOM 651 O O . TYR A 1 81 ? 16.204 30.185 -30.130 1.00 51.00 81 TYR A O 1
ATOM 659 N N . ASP A 1 82 ? 16.535 28.128 -30.971 1.00 41.00 82 ASP A N 1
ATOM 660 C CA . ASP A 1 82 ? 16.271 28.516 -32.346 1.00 41.00 82 ASP A CA 1
ATOM 661 C C . ASP A 1 82 ? 14.764 28.408 -32.594 1.00 41.00 82 ASP A C 1
ATOM 663 O O . ASP A 1 82 ? 14.113 27.362 -32.553 1.00 41.00 82 ASP A O 1
ATOM 667 N N . GLU A 1 83 ? 14.199 29.599 -32.728 1.00 46.59 83 GLU A N 1
ATOM 668 C CA . GLU A 1 83 ? 12.858 29.908 -33.172 1.00 46.59 83 GLU A CA 1
ATOM 669 C C . GLU A 1 83 ? 12.530 29.106 -34.437 1.00 46.59 83 GLU A C 1
ATOM 671 O O . GLU A 1 83 ? 13.110 29.367 -35.482 1.00 46.59 83 GLU A O 1
ATOM 676 N N . TYR A 1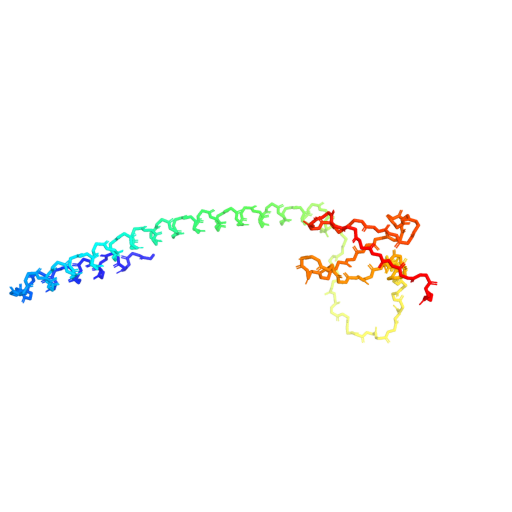 84 ? 11.597 28.151 -34.319 1.00 49.66 84 TYR A N 1
ATOM 677 C CA . TYR A 1 84 ? 10.765 27.585 -35.389 1.00 49.66 84 TYR A CA 1
ATOM 678 C C . TYR A 1 84 ? 11.080 28.124 -36.799 1.00 49.66 84 TYR A C 1
ATOM 680 O O . TYR A 1 84 ? 10.452 29.097 -37.231 1.00 49.66 84 TYR A O 1
ATOM 688 N N . ASP A 1 85 ? 11.984 27.461 -37.528 1.00 43.88 85 ASP A N 1
ATOM 689 C CA . ASP A 1 85 ? 11.976 27.515 -38.990 1.00 43.88 85 ASP A CA 1
ATOM 690 C C . ASP A 1 85 ? 11.297 26.247 -39.517 1.00 43.88 85 ASP A C 1
ATOM 692 O O . ASP A 1 85 ? 11.786 25.121 -39.439 1.00 43.88 85 ASP A O 1
ATOM 696 N N . ASP A 1 86 ? 10.072 26.484 -39.956 1.00 54.78 86 ASP A N 1
ATOM 697 C CA . ASP A 1 86 ? 9.126 25.597 -40.610 1.00 54.78 86 ASP A CA 1
ATOM 698 C C . ASP A 1 86 ? 9.586 25.313 -42.049 1.00 54.78 86 ASP A C 1
ATOM 700 O O . ASP A 1 86 ? 8.991 25.850 -42.975 1.00 54.78 86 ASP A O 1
ATOM 704 N N . ASP A 1 87 ? 10.660 24.538 -42.257 1.00 52.22 87 ASP A N 1
ATOM 705 C CA . ASP A 1 87 ? 10.939 23.858 -43.541 1.00 52.22 87 ASP A CA 1
ATOM 706 C C . ASP A 1 87 ? 12.230 23.007 -43.481 1.00 52.22 87 ASP A C 1
ATOM 708 O O . ASP A 1 87 ? 13.313 23.507 -43.757 1.00 52.22 87 ASP A O 1
ATOM 712 N N . GLU A 1 88 ? 12.139 21.710 -43.164 1.00 46.59 88 GLU A N 1
ATOM 713 C CA . GLU A 1 88 ? 12.896 20.657 -43.876 1.00 46.59 88 GLU A CA 1
ATOM 714 C C . GLU A 1 88 ? 12.487 19.253 -43.392 1.00 46.59 88 GLU A C 1
ATOM 716 O O . GLU A 1 88 ? 12.964 18.726 -42.394 1.00 46.59 88 GLU A O 1
ATOM 721 N N . TYR A 1 89 ? 11.544 18.667 -44.134 1.00 54.59 89 TYR A N 1
ATOM 722 C CA . TYR A 1 89 ? 11.527 17.264 -44.567 1.00 54.59 89 TYR A CA 1
ATOM 723 C C . TYR A 1 89 ? 12.258 16.248 -43.660 1.00 54.59 89 TYR A C 1
ATOM 725 O O . TYR A 1 89 ? 13.347 15.768 -43.979 1.00 54.59 89 TYR A O 1
ATOM 733 N N . TYR A 1 90 ? 11.601 15.838 -42.573 1.00 48.06 90 TYR A N 1
ATOM 734 C CA . TYR A 1 90 ? 11.849 14.512 -42.015 1.00 48.06 90 TYR A CA 1
ATOM 735 C C . TYR A 1 90 ? 11.390 13.485 -43.053 1.00 48.06 90 TYR A C 1
ATOM 737 O O . TYR A 1 90 ? 10.195 13.285 -43.269 1.00 48.06 90 TYR A O 1
ATOM 745 N N . ASP A 1 91 ? 12.363 12.884 -43.733 1.00 50.38 91 ASP A N 1
ATOM 746 C CA . ASP A 1 91 ? 12.204 11.637 -44.475 1.00 50.38 91 ASP A CA 1
ATOM 747 C C . ASP A 1 91 ? 11.987 10.515 -43.451 1.00 50.38 91 ASP A C 1
ATOM 749 O O . ASP A 1 91 ? 12.903 9.799 -43.045 1.00 50.38 91 ASP A O 1
ATOM 753 N N . ASP A 1 92 ? 10.758 10.465 -42.946 1.00 48.94 92 ASP A N 1
ATOM 754 C CA . ASP A 1 92 ? 10.220 9.414 -42.094 1.00 48.94 92 ASP A CA 1
ATOM 755 C C . ASP A 1 92 ? 9.954 8.168 -42.958 1.00 48.94 92 ASP A C 1
ATOM 757 O O . ASP A 1 92 ? 8.818 7.783 -43.205 1.00 48.94 92 ASP A O 1
ATOM 761 N N . GLU A 1 93 ? 11.017 7.561 -43.498 1.00 54.00 93 GLU A N 1
ATOM 762 C CA . GLU A 1 93 ? 10.946 6.307 -44.271 1.00 54.00 93 GLU A CA 1
ATOM 763 C C . GLU A 1 93 ? 11.262 5.082 -43.386 1.00 54.00 93 GLU A C 1
ATOM 765 O O . GLU A 1 93 ? 11.848 4.091 -43.819 1.00 54.00 93 GLU A O 1
ATOM 770 N N . TYR A 1 94 ? 10.866 5.143 -42.112 1.00 51.88 94 TYR A N 1
ATOM 771 C CA . TYR A 1 94 ? 10.600 3.949 -41.305 1.00 51.88 94 TYR A CA 1
ATOM 772 C C . TYR A 1 94 ? 9.134 3.925 -40.870 1.00 51.88 94 TYR A C 1
ATOM 774 O O . TYR A 1 94 ? 8.798 3.606 -39.728 1.00 51.88 94 TYR A O 1
ATOM 782 N N . GLU A 1 95 ? 8.250 4.184 -41.832 1.00 53.69 95 GLU A N 1
ATOM 783 C CA . GLU A 1 95 ? 6.920 3.594 -41.834 1.00 53.69 95 GLU A CA 1
ATOM 784 C C . GLU A 1 95 ? 7.140 2.069 -41.819 1.00 53.69 95 GLU A C 1
ATOM 786 O O . GLU A 1 95 ? 7.485 1.446 -42.825 1.00 53.69 95 GLU A O 1
ATOM 791 N N . TYR A 1 96 ? 7.047 1.443 -40.639 1.00 50.50 96 TYR A N 1
ATOM 792 C CA . TYR A 1 96 ? 6.664 0.037 -40.595 1.00 50.50 96 TYR A CA 1
ATOM 793 C C . TYR A 1 96 ? 5.281 0.011 -41.229 1.00 50.50 96 TYR A C 1
ATOM 795 O O . TYR A 1 96 ? 4.289 0.265 -40.548 1.00 50.50 96 TYR A O 1
ATOM 803 N N . ASP A 1 97 ? 5.268 -0.215 -42.539 1.00 54.03 97 ASP A N 1
ATOM 804 C CA . ASP A 1 97 ? 4.097 -0.456 -43.364 1.00 54.03 97 ASP A CA 1
ATOM 805 C C . ASP A 1 97 ? 3.486 -1.760 -42.836 1.00 54.03 97 ASP A C 1
ATOM 807 O O . ASP A 1 97 ? 3.767 -2.868 -43.297 1.00 54.03 97 ASP A O 1
ATOM 811 N N . PHE A 1 98 ? 2.781 -1.647 -41.710 1.00 51.44 98 PHE A N 1
ATOM 812 C CA . PHE A 1 98 ? 1.916 -2.681 -41.181 1.00 51.44 98 PHE A CA 1
ATOM 813 C C . PHE A 1 98 ? 0.712 -2.636 -42.105 1.00 51.44 98 PHE A C 1
ATOM 815 O O . PHE A 1 98 ? -0.286 -1.986 -41.809 1.00 51.44 98 PHE A O 1
ATOM 822 N N . ASP A 1 99 ? 0.904 -3.198 -43.296 1.00 58.62 99 ASP A N 1
ATOM 823 C CA . ASP A 1 99 ? -0.089 -3.199 -44.347 1.00 58.62 99 ASP A CA 1
ATOM 824 C C . ASP A 1 99 ? -1.312 -3.921 -43.775 1.00 58.62 99 ASP A C 1
ATOM 826 O O . ASP A 1 99 ? -1.308 -5.140 -43.579 1.00 58.62 99 ASP A O 1
ATOM 830 N N . ASP A 1 100 ? -2.349 -3.157 -43.414 1.00 59.00 100 ASP A N 1
ATOM 831 C CA . ASP A 1 100 ? -3.620 -3.684 -42.903 1.00 59.00 100 ASP A CA 1
ATOM 832 C C . ASP A 1 100 ? -4.227 -4.694 -43.903 1.00 59.00 100 ASP A C 1
ATOM 834 O O . ASP A 1 100 ? -5.111 -5.474 -43.547 1.00 59.00 100 ASP A O 1
ATOM 838 N N . GLU A 1 101 ? -3.730 -4.726 -45.149 1.00 64.44 101 GLU A N 1
ATOM 839 C CA . GLU A 1 101 ? -4.029 -5.756 -46.134 1.00 64.44 101 GLU A CA 1
ATOM 840 C C . GLU A 1 101 ? -3.598 -7.172 -45.712 1.00 64.44 101 GLU A C 1
ATOM 842 O O . GLU A 1 101 ? -4.211 -8.123 -46.194 1.00 64.44 101 GLU A O 1
ATOM 847 N N . ASP A 1 102 ? -2.623 -7.380 -44.825 1.00 78.06 102 ASP A N 1
ATOM 848 C CA . ASP A 1 102 ? -2.166 -8.732 -44.453 1.00 78.06 102 ASP A CA 1
ATOM 849 C C . ASP A 1 102 ? -3.062 -9.423 -43.407 1.00 78.06 102 ASP A C 1
ATOM 851 O O . ASP A 1 102 ? -2.987 -10.642 -43.218 1.00 78.06 102 ASP A O 1
ATOM 855 N N . PHE A 1 103 ? -3.985 -8.686 -42.779 1.00 82.94 103 PHE A N 1
ATOM 856 C CA . PHE A 1 103 ? -4.890 -9.211 -41.756 1.00 82.94 103 PHE A CA 1
ATOM 857 C C . PHE A 1 103 ? -6.351 -9.224 -42.217 1.00 82.94 103 PHE A C 1
ATOM 859 O O . PHE A 1 103 ? -6.856 -8.315 -42.867 1.00 82.94 103 PHE A O 1
ATOM 866 N N . LEU A 1 104 ? -7.074 -10.273 -41.831 1.00 85.19 104 LEU A N 1
ATOM 867 C CA . LEU A 1 104 ? -8.515 -10.401 -42.008 1.00 85.19 104 LEU A CA 1
ATOM 868 C C . LEU A 1 104 ? -9.214 -10.213 -40.660 1.00 85.19 104 LEU A C 1
ATOM 870 O O . LEU A 1 104 ? -8.999 -10.984 -39.719 1.00 85.19 104 LEU A O 1
ATOM 874 N N . GLU A 1 105 ? -10.073 -9.198 -40.579 1.00 87.94 105 GLU A N 1
ATOM 875 C CA . GLU A 1 105 ? -10.955 -8.967 -39.435 1.00 87.94 105 GLU A CA 1
ATOM 876 C C . GLU A 1 105 ? -12.208 -9.845 -39.554 1.00 87.94 105 GLU A C 1
ATOM 878 O O . GLU A 1 105 ? -12.925 -9.808 -40.557 1.00 87.94 105 GLU A O 1
ATOM 883 N N . ALA A 1 106 ? -12.492 -10.643 -38.523 1.00 84.94 106 ALA A N 1
ATOM 884 C CA . ALA A 1 106 ? -13.723 -11.419 -38.445 1.00 84.94 106 ALA A CA 1
ATOM 885 C C . ALA A 1 106 ? -14.251 -11.534 -37.015 1.00 84.94 106 ALA A C 1
ATOM 887 O O . ALA A 1 106 ? -13.507 -11.744 -36.057 1.00 84.94 106 ALA A O 1
ATOM 888 N N . ASP A 1 107 ? -15.575 -11.498 -36.881 1.00 89.06 107 ASP A N 1
ATOM 889 C CA . ASP A 1 107 ? -16.247 -11.791 -35.622 1.00 89.06 107 ASP A CA 1
ATOM 890 C C . ASP A 1 107 ? -16.384 -13.302 -35.427 1.00 89.06 107 ASP A C 1
ATOM 892 O O . ASP A 1 107 ? -17.042 -14.008 -36.198 1.00 89.06 107 ASP A O 1
ATOM 896 N N . CYS A 1 108 ? -15.805 -13.825 -34.346 1.00 88.12 108 CYS A N 1
ATOM 897 C CA . CYS A 1 108 ? -15.902 -15.249 -34.062 1.00 88.12 108 CYS A CA 1
ATOM 898 C C . CYS A 1 108 ? -17.355 -15.658 -33.726 1.00 88.12 108 CYS A C 1
ATOM 900 O O . CYS A 1 108 ? -17.932 -15.149 -32.758 1.00 88.12 108 CYS A O 1
ATOM 902 N N . PRO A 1 109 ? -17.939 -16.671 -34.398 1.00 87.38 109 PRO A N 1
ATOM 903 C CA . PRO A 1 109 ? -19.339 -17.064 -34.198 1.00 87.38 109 PRO A CA 1
ATOM 904 C C . PRO A 1 109 ? -19.626 -17.687 -32.823 1.00 87.38 109 PRO A C 1
ATOM 906 O O . PRO A 1 109 ? -20.789 -17.835 -32.447 1.00 87.38 109 PRO A O 1
ATOM 909 N N . LYS A 1 110 ? -18.586 -18.093 -32.080 1.00 89.31 110 LYS A N 1
ATOM 910 C CA . LYS A 1 110 ? -18.721 -18.763 -30.778 1.00 89.31 110 LYS A CA 1
ATOM 911 C C . LYS A 1 110 ? -18.416 -17.860 -29.591 1.00 89.31 110 LYS A C 1
ATOM 913 O O . LYS A 1 110 ? -19.149 -17.915 -28.608 1.00 89.31 110 LYS A O 1
ATOM 918 N N . CYS A 1 111 ? -17.312 -17.111 -29.631 1.00 90.19 111 CYS A N 1
ATOM 919 C CA . CYS A 1 111 ? -16.944 -16.222 -28.526 1.00 90.19 111 CYS A CA 1
ATOM 920 C C . CYS A 1 111 ? -17.393 -14.775 -28.739 1.00 90.19 111 CYS A C 1
ATOM 922 O O . CYS A 1 111 ? -17.336 -14.017 -27.781 1.00 90.19 111 CYS A O 1
ATOM 924 N N . HIS A 1 112 ? -17.880 -14.426 -29.939 1.00 86.56 112 HIS A N 1
ATOM 925 C CA . HIS A 1 112 ? -18.313 -13.072 -30.305 1.00 86.56 112 HIS A CA 1
ATOM 926 C C . HIS A 1 112 ? -17.235 -12.007 -30.076 1.00 86.56 112 HIS A C 1
ATOM 928 O O . HIS A 1 112 ? -17.550 -10.855 -29.805 1.00 86.56 112 HIS A O 1
ATOM 934 N N . GLU A 1 113 ? -15.973 -12.424 -30.166 1.00 87.62 113 GLU A N 1
ATOM 935 C CA . GLU A 1 113 ? -14.817 -11.538 -30.119 1.00 87.62 113 GLU A CA 1
ATOM 936 C C . GLU A 1 113 ? -14.420 -11.220 -31.557 1.00 87.62 113 GLU A C 1
ATOM 938 O O . GLU A 1 113 ? -14.350 -12.143 -32.382 1.00 87.62 113 GLU A O 1
ATOM 943 N N . THR A 1 114 ? -14.151 -9.949 -31.830 1.00 89.44 114 THR A N 1
ATOM 944 C CA . THR A 1 114 ? -13.551 -9.500 -33.085 1.00 89.44 114 THR A CA 1
ATOM 945 C C . THR A 1 114 ? -12.081 -9.904 -33.074 1.00 89.44 114 THR A C 1
ATOM 947 O O . THR A 1 114 ? -11.340 -9.563 -32.152 1.00 89.44 114 THR A O 1
ATOM 950 N N . VAL A 1 115 ? -11.666 -10.706 -34.052 1.00 88.56 115 VAL A N 1
ATOM 951 C CA . VAL A 1 115 ? -10.294 -11.212 -34.152 1.00 88.56 115 VAL A CA 1
ATOM 952 C C . VAL A 1 115 ? -9.652 -10.767 -35.457 1.00 88.56 115 VAL A C 1
ATOM 954 O O . VAL A 1 115 ? -10.306 -10.735 -36.496 1.00 88.56 115 VAL A O 1
ATOM 957 N N . TYR A 1 116 ? -8.356 -10.478 -35.382 1.00 88.88 116 TYR A N 1
ATOM 958 C CA . TYR A 1 116 ? -7.501 -10.179 -36.526 1.00 88.88 116 TYR A CA 1
ATOM 959 C C . TYR A 1 116 ? -6.654 -11.416 -36.815 1.00 88.88 116 TYR A C 1
ATOM 961 O O . TYR A 1 116 ? -5.917 -11.883 -35.942 1.00 88.88 116 TYR A O 1
ATOM 969 N N . ILE A 1 117 ? -6.823 -11.998 -38.000 1.00 86.50 117 ILE A N 1
ATOM 970 C CA . ILE A 1 117 ? -6.130 -13.217 -38.421 1.00 86.50 117 ILE A CA 1
ATOM 971 C C . ILE A 1 117 ? -5.272 -12.890 -39.635 1.00 86.50 117 ILE A C 1
ATOM 973 O O . ILE A 1 117 ? -5.788 -12.433 -40.646 1.00 86.50 117 ILE A O 1
ATOM 977 N N . ASP A 1 118 ? -3.975 -13.154 -39.534 1.00 87.62 118 ASP A N 1
ATOM 978 C CA . ASP A 1 118 ? -3.040 -13.026 -40.651 1.00 87.62 118 ASP A CA 1
ATOM 979 C C . ASP A 1 118 ? -3.431 -14.002 -41.780 1.00 87.62 118 ASP A C 1
ATOM 981 O O . ASP A 1 118 ? -3.738 -15.177 -41.522 1.00 87.62 118 ASP A O 1
ATOM 985 N N . LYS A 1 119 ? -3.458 -13.506 -43.023 1.00 83.81 119 LYS A N 1
ATOM 986 C CA . LYS A 1 119 ? -3.819 -14.268 -44.229 1.00 83.81 119 LYS A CA 1
ATOM 987 C C . LYS A 1 119 ? -2.998 -15.548 -44.379 1.00 83.81 119 LYS A C 1
ATOM 989 O O . LYS A 1 119 ? -3.538 -16.545 -44.862 1.00 83.81 119 LYS A O 1
ATOM 994 N N . ASP A 1 120 ? -1.756 -15.575 -43.895 1.00 84.44 120 ASP A N 1
ATOM 995 C CA . ASP A 1 120 ? -0.896 -16.762 -43.924 1.00 84.44 120 ASP A CA 1
ATOM 996 C C . ASP A 1 120 ? -1.456 -17.942 -43.104 1.00 84.44 120 ASP A C 1
ATOM 998 O O . ASP A 1 120 ? -1.120 -19.104 -43.365 1.00 84.44 120 ASP A O 1
ATOM 1002 N N . PHE A 1 121 ? -2.336 -17.684 -42.128 1.00 83.62 121 PHE A N 1
ATOM 1003 C CA . PHE A 1 121 ? -3.003 -18.728 -41.339 1.00 83.62 121 PHE A CA 1
ATOM 1004 C C . PHE A 1 121 ? -4.350 -19.180 -41.915 1.00 83.62 121 PHE A C 1
ATOM 1006 O O . PHE A 1 121 ? -4.948 -20.118 -41.377 1.00 83.62 121 PHE A O 1
ATOM 1013 N N . VAL A 1 122 ? -4.830 -18.560 -42.997 1.00 84.62 122 VAL A N 1
ATOM 1014 C CA . VAL A 1 122 ? -6.073 -18.958 -43.664 1.00 84.62 122 VAL A CA 1
ATOM 1015 C C . VAL A 1 122 ? -5.779 -20.044 -44.696 1.00 84.62 122 VAL A C 1
ATOM 1017 O O . VAL A 1 122 ? -5.147 -19.814 -45.723 1.00 84.62 122 VAL A O 1
ATOM 1020 N N . VAL A 1 123 ? -6.280 -21.253 -44.444 1.00 80.25 123 VAL A N 1
ATOM 1021 C CA . VAL A 1 123 ? -6.140 -22.402 -45.350 1.00 80.25 123 VAL A CA 1
ATOM 1022 C C . VAL A 1 123 ? -7.519 -22.774 -45.879 1.00 80.25 123 VAL A C 1
ATOM 1024 O O . VAL A 1 123 ? -8.430 -23.037 -45.098 1.00 80.25 123 VAL A O 1
ATOM 1027 N N . ASP A 1 124 ? -7.683 -22.793 -47.204 1.00 82.50 124 ASP A N 1
ATOM 1028 C CA . ASP A 1 124 ? -8.961 -23.079 -47.878 1.00 82.50 124 ASP A CA 1
ATOM 1029 C C . ASP A 1 124 ? -10.129 -22.187 -47.386 1.00 82.50 124 ASP A C 1
ATOM 1031 O O . ASP A 1 124 ? -11.251 -22.663 -47.191 1.00 82.50 124 ASP A O 1
ATOM 1035 N N . GLY A 1 125 ? -9.862 -20.899 -47.135 1.00 80.75 125 GLY A N 1
ATOM 1036 C CA . GLY A 1 125 ? -10.860 -19.943 -46.635 1.00 80.75 125 GLY A CA 1
ATOM 1037 C C . GLY A 1 125 ? -11.252 -20.161 -45.171 1.00 80.75 125 GLY A C 1
ATOM 1038 O O . GLY A 1 125 ? -12.315 -19.716 -44.748 1.00 80.75 125 GLY A O 1
ATOM 1039 N N . LYS A 1 126 ? -10.440 -20.874 -44.378 1.00 85.06 126 LYS A N 1
ATOM 1040 C CA . LYS A 1 126 ? -10.716 -21.141 -42.959 1.00 85.06 126 LYS A CA 1
ATOM 1041 C C . LYS A 1 126 ? -9.525 -20.830 -42.072 1.00 85.06 126 LYS A C 1
ATOM 1043 O O . LYS A 1 126 ? -8.394 -21.152 -42.426 1.00 85.06 126 LYS A O 1
ATOM 1048 N N . ALA A 1 127 ? -9.789 -20.298 -40.883 1.00 89.44 127 ALA A N 1
ATOM 1049 C CA . ALA A 1 127 ? -8.785 -20.189 -39.826 1.00 89.44 127 ALA A CA 1
ATOM 1050 C C . ALA A 1 127 ? -9.376 -20.417 -38.432 1.00 89.44 127 ALA A C 1
ATOM 1052 O O . ALA A 1 127 ? -10.587 -20.350 -38.217 1.00 89.44 127 ALA A O 1
ATOM 1053 N N . GLU A 1 128 ? -8.515 -20.721 -37.465 1.00 89.88 128 GLU A N 1
ATOM 1054 C CA . GLU A 1 128 ? -8.923 -20.963 -36.084 1.00 89.88 128 GLU A CA 1
ATOM 1055 C C . GLU A 1 128 ? -8.935 -19.664 -35.274 1.00 89.88 128 GLU A C 1
ATOM 1057 O O . GLU A 1 128 ? -7.946 -18.940 -35.207 1.00 89.88 128 GLU A O 1
ATOM 1062 N N . CYS A 1 129 ? -10.037 -19.404 -34.569 1.00 89.31 129 CYS A N 1
ATOM 1063 C CA . CYS A 1 129 ? -10.104 -18.300 -33.620 1.00 89.31 129 CYS A CA 1
ATOM 1064 C C . CYS A 1 129 ? -9.031 -18.458 -32.517 1.00 89.31 129 CYS A C 1
ATOM 1066 O O . CYS A 1 129 ? -9.073 -19.458 -31.787 1.00 89.31 129 CYS A O 1
ATOM 1068 N N . PRO A 1 130 ? -8.152 -17.465 -32.281 1.00 88.00 130 PRO A N 1
ATOM 1069 C CA . PRO A 1 130 ? -7.105 -17.548 -31.257 1.00 88.00 130 PRO A CA 1
ATOM 1070 C C . PRO A 1 130 ? -7.660 -17.654 -29.828 1.00 88.00 130 PRO A C 1
ATOM 1072 O O . PRO A 1 1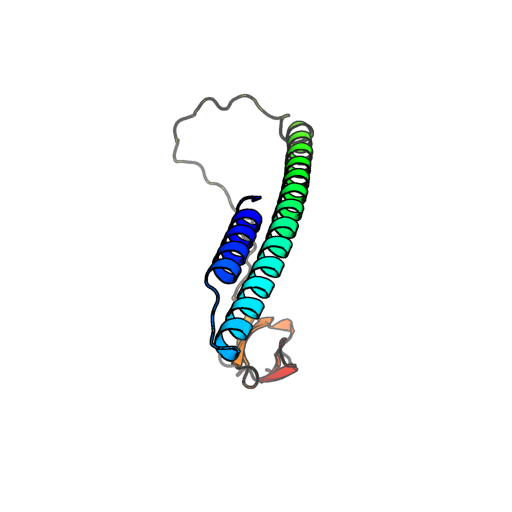30 ? -7.035 -18.259 -28.958 1.00 88.00 130 PRO A O 1
ATOM 1075 N N . ASN A 1 131 ? -8.865 -17.128 -29.585 1.00 87.88 131 ASN A N 1
ATOM 1076 C CA . ASN A 1 131 ? -9.497 -17.139 -28.266 1.00 87.88 131 ASN A CA 1
ATOM 1077 C C . ASN A 1 131 ? -10.145 -18.498 -27.928 1.00 87.88 131 ASN A C 1
ATOM 1079 O O . ASN A 1 131 ? -10.001 -19.023 -26.825 1.00 87.88 131 ASN A O 1
ATOM 1083 N N . CYS A 1 132 ? -10.870 -19.106 -28.875 1.00 90.56 132 CYS A N 1
ATOM 1084 C CA . CYS A 1 132 ? -11.715 -20.275 -28.583 1.00 90.56 132 CYS A CA 1
ATOM 1085 C C . CYS A 1 132 ? -11.526 -21.481 -29.515 1.00 90.56 132 CYS A C 1
ATOM 1087 O O . CYS A 1 132 ? -12.285 -22.454 -29.395 1.00 90.56 132 CYS A O 1
ATOM 1089 N N . LYS A 1 133 ? -10.539 -21.419 -30.422 1.00 87.88 133 LYS A N 1
ATOM 1090 C CA . LYS A 1 133 ? -10.148 -22.468 -31.385 1.00 87.88 133 LYS A CA 1
ATOM 1091 C C . LYS A 1 133 ? -11.293 -22.987 -32.248 1.00 87.88 133 LYS A C 1
ATOM 1093 O O . LYS A 1 133 ? -11.369 -24.166 -32.573 1.00 87.88 133 LYS A O 1
ATOM 1098 N N . THR A 1 134 ? -12.263 -22.123 -32.511 1.00 88.88 134 THR A N 1
ATOM 1099 C CA . THR A 1 134 ? -13.388 -22.443 -33.389 1.00 88.88 134 THR A CA 1
ATOM 1100 C C . THR A 1 134 ? -13.028 -22.006 -34.793 1.00 88.88 134 THR A C 1
ATOM 1102 O O . THR A 1 134 ? -12.449 -20.935 -34.949 1.00 88.88 134 THR A O 1
ATOM 1105 N N . GLU A 1 135 ? -13.344 -22.841 -35.776 1.00 89.25 135 GLU A N 1
ATOM 1106 C CA . GLU A 1 135 ? -13.126 -22.532 -37.187 1.00 89.25 135 GLU A CA 1
ATOM 1107 C C . GLU A 1 135 ? -14.010 -21.348 -37.605 1.00 89.25 135 GLU A C 1
ATOM 1109 O O . GLU A 1 135 ? -15.221 -21.345 -37.364 1.00 89.25 135 GLU A O 1
ATOM 1114 N N . ILE A 1 136 ? -13.376 -20.342 -38.198 1.00 88.88 136 ILE A N 1
ATOM 1115 C CA . ILE A 1 136 ? -13.984 -19.178 -38.837 1.00 88.88 136 ILE A CA 1
ATOM 1116 C C . ILE A 1 136 ? -13.838 -19.390 -40.345 1.00 88.88 136 ILE A C 1
ATOM 1118 O O . ILE A 1 136 ? -12.744 -19.704 -40.813 1.00 88.88 136 ILE A O 1
ATOM 1122 N N . GLU A 1 137 ? -14.939 -19.264 -41.085 1.00 86.69 137 GLU A N 1
ATOM 1123 C CA . GLU A 1 137 ? -14.955 -19.337 -42.550 1.00 86.69 137 GLU A CA 1
ATOM 1124 C C . GLU A 1 137 ? -14.937 -17.909 -43.119 1.00 86.69 137 GLU A C 1
ATOM 1126 O O . GLU A 1 137 ? -15.752 -17.077 -42.719 1.00 86.69 137 GLU A O 1
ATOM 1131 N N . PHE A 1 138 ? -14.006 -17.641 -44.031 1.00 81.94 138 PHE A N 1
ATOM 1132 C CA . PHE A 1 138 ? -13.861 -16.404 -44.791 1.00 81.94 138 PHE A CA 1
ATOM 1133 C C . PHE A 1 138 ? -14.310 -16.677 -46.233 1.00 81.94 138 PHE A C 1
ATOM 1135 O O . PHE A 1 138 ? -13.789 -17.584 -46.884 1.00 81.94 138 PHE A O 1
ATOM 1142 N N . ASP A 1 139 ? -15.289 -15.924 -46.737 1.00 71.44 139 ASP A N 1
ATOM 1143 C CA . ASP A 1 139 ? -15.707 -16.015 -48.140 1.00 71.44 139 ASP A CA 1
ATOM 1144 C C . ASP A 1 139 ? -14.668 -15.300 -49.028 1.00 71.44 139 ASP A C 1
ATOM 1146 O O . ASP A 1 139 ? -14.365 -14.131 -48.799 1.00 71.44 139 ASP A O 1
ATOM 1150 N N . GLU A 1 140 ? -14.132 -15.980 -50.053 1.00 58.25 140 GLU A N 1
ATOM 1151 C CA . GLU A 1 140 ? -13.182 -15.425 -51.046 1.00 58.25 140 GLU A CA 1
ATOM 1152 C C . GLU A 1 140 ? -13.850 -14.411 -52.007 1.00 58.25 140 GLU A C 1
ATOM 1154 O O . GLU A 1 140 ? -13.829 -14.557 -53.233 1.00 58.25 140 GLU A O 1
ATOM 1159 N N . SER A 1 141 ? -14.498 -13.384 -51.466 1.00 54.25 141 SER A N 1
ATOM 1160 C CA . SER A 1 141 ? -15.085 -12.296 -52.243 1.00 54.25 141 SER A CA 1
ATOM 1161 C C . SER A 1 141 ? -14.875 -10.952 -51.552 1.00 54.25 141 SER A C 1
ATOM 1163 O O . SER A 1 141 ? -15.812 -10.412 -50.971 1.00 54.25 141 SER A O 1
ATOM 1165 N N . GLU A 1 142 ? -13.646 -10.443 -51.549 1.00 40.56 142 GLU A N 1
ATOM 1166 C CA . GLU A 1 142 ? -13.100 -9.479 -52.524 1.00 40.56 142 GLU A CA 1
ATOM 1167 C C . GLU A 1 142 ? -11.569 -9.440 -52.412 1.00 40.56 142 GLU A C 1
ATOM 1169 O O . GLU A 1 142 ? -11.052 -9.702 -51.304 1.00 40.56 142 GLU A O 1
#

Radius of gyration: 31.53 Å; chains: 1; bounding box: 59×53×78 Å

Sequence (142 aa):
MHDIRLKVSYVKGLAEGLEIQDSKLKKVFSEIIDVLDEMAEAIEDLDMAIDETQEYVESIDEDLGELEDDFYCDEEDDEEYDEYDDDEYYDDEYEYDFDDEDFLEADCPKCHETVYIDKDFVVDGKAECPNCKTEIEFDESE

Secondary structure (DSSP, 8-state):
-THHHHHHHHHHHHHHHTT---HHHHHHHHHHHHHHHHHHHHHHHHHHHHHHHHHHHHHHHHHHHHHHHHHTSSS------------------------GGGEEEEE-TTT--EEEEEGGG-BTTEEE-TTT--EEE-----

pLDDT: mean 81.22, std 17.1, range [40.56, 98.31]